Protein AF-A0A0B6YR52-F1 (afdb_monomer_lite)

Structure (mmCIF, N/CA/C/O backbone):
data_AF-A0A0B6YR52-F1
#
_entry.id   AF-A0A0B6YR52-F1
#
loop_
_atom_site.group_PDB
_atom_site.id
_atom_site.type_symbol
_atom_site.label_atom_id
_atom_site.label_alt_id
_atom_site.label_comp_id
_atom_site.label_asym_id
_atom_site.label_entity_id
_atom_site.label_seq_id
_atom_site.pdbx_PDB_ins_code
_atom_site.Cartn_x
_atom_site.Cartn_y
_atom_site.Cartn_z
_atom_site.occupancy
_atom_site.B_iso_or_equiv
_atom_site.auth_seq_id
_atom_site.auth_comp_id
_atom_site.auth_asym_id
_atom_site.auth_atom_id
_atom_site.pdbx_PDB_model_num
ATOM 1 N N . VAL A 1 1 ? 1.053 -2.278 5.710 1.00 88.69 1 VAL A N 1
ATOM 2 C CA . VAL A 1 1 ? 2.009 -1.742 4.708 1.00 88.69 1 VAL A CA 1
ATOM 3 C C . VAL A 1 1 ? 1.841 -2.545 3.434 1.00 88.69 1 VAL A C 1
ATOM 5 O O . VAL A 1 1 ? 1.752 -3.761 3.545 1.00 88.69 1 VAL A O 1
ATOM 8 N N . VAL A 1 2 ? 1.776 -1.899 2.269 1.00 92.06 2 VAL A N 1
ATOM 9 C CA . VAL A 1 2 ? 1.611 -2.570 0.968 1.00 92.06 2 VAL A CA 1
ATOM 10 C C . VAL A 1 2 ? 2.738 -2.129 0.039 1.00 92.06 2 VAL A C 1
ATOM 12 O O . VAL A 1 2 ? 2.942 -0.933 -0.156 1.00 92.06 2 VAL A O 1
ATOM 15 N N . LEU A 1 3 ? 3.495 -3.086 -0.500 1.00 91.75 3 LEU A N 1
ATOM 16 C CA . LEU A 1 3 ? 4.607 -2.812 -1.412 1.00 91.75 3 LEU A CA 1
ATOM 17 C C . LEU A 1 3 ? 4.105 -2.773 -2.859 1.00 91.75 3 LEU A C 1
ATOM 19 O O . LEU A 1 3 ? 3.607 -3.764 -3.395 1.00 91.75 3 LEU A O 1
ATOM 23 N N . MET A 1 4 ? 4.276 -1.628 -3.504 1.00 93.75 4 MET A N 1
ATOM 24 C CA . MET A 1 4 ? 3.793 -1.324 -4.842 1.00 93.75 4 MET A CA 1
ATOM 25 C C . MET A 1 4 ? 4.971 -1.301 -5.817 1.00 93.75 4 MET A C 1
ATOM 27 O O . MET A 1 4 ? 5.904 -0.511 -5.701 1.00 93.75 4 MET A O 1
ATOM 31 N N . SER A 1 5 ? 4.911 -2.189 -6.794 1.00 93.69 5 SER A N 1
ATOM 32 C CA . SER A 1 5 ? 5.850 -2.360 -7.898 1.00 93.69 5 SER A CA 1
ATOM 33 C C . SER A 1 5 ? 5.041 -2.665 -9.149 1.00 93.69 5 SER A C 1
ATOM 35 O O . SER A 1 5 ? 3.857 -2.996 -9.049 1.00 93.69 5 SER A O 1
ATOM 37 N N . ARG A 1 6 ? 5.669 -2.649 -10.323 1.00 94.06 6 ARG A N 1
ATOM 38 C CA . ARG A 1 6 ? 5.013 -3.042 -11.575 1.00 94.06 6 ARG A CA 1
ATOM 39 C C . ARG A 1 6 ? 4.311 -4.398 -11.509 1.00 94.06 6 ARG A C 1
ATOM 41 O O . ARG A 1 6 ? 3.266 -4.557 -12.125 1.00 94.06 6 ARG A O 1
ATOM 48 N N . HIS A 1 7 ? 4.870 -5.352 -10.768 1.00 93.38 7 HIS A N 1
ATOM 49 C CA . HIS A 1 7 ? 4.284 -6.683 -10.628 1.00 93.38 7 HIS A CA 1
ATOM 50 C C . HIS A 1 7 ? 3.111 -6.679 -9.643 1.00 93.38 7 HIS A C 1
ATOM 52 O O . HIS A 1 7 ? 2.048 -7.202 -9.958 1.00 93.38 7 HIS A O 1
ATOM 58 N N . SER A 1 8 ? 3.272 -6.054 -8.472 1.00 94.56 8 SER A N 1
ATOM 59 C CA . SER A 1 8 ? 2.238 -6.089 -7.430 1.00 94.56 8 SER A CA 1
ATOM 60 C C . SER A 1 8 ? 1.006 -5.250 -7.766 1.00 94.56 8 SER A C 1
ATOM 62 O O . SER A 1 8 ? -0.093 -5.619 -7.375 1.00 94.56 8 SER A O 1
ATOM 64 N N . VAL A 1 9 ? 1.140 -4.169 -8.543 1.00 94.19 9 VAL A N 1
ATOM 65 C CA . VAL A 1 9 ? -0.014 -3.351 -8.979 1.00 94.19 9 VAL A CA 1
ATOM 66 C C . VAL A 1 9 ? -0.914 -4.061 -9.998 1.00 94.19 9 VAL A C 1
ATOM 68 O O . VAL A 1 9 ? -2.006 -3.574 -10.276 1.00 94.19 9 VAL A O 1
ATOM 71 N N . GLN A 1 10 ? -0.444 -5.171 -10.571 1.00 92.69 10 GLN A N 1
ATOM 72 C CA . GLN A 1 10 ? -1.182 -6.023 -11.509 1.00 92.69 10 GLN A CA 1
ATOM 73 C C . GLN A 1 10 ? -1.603 -7.354 -10.867 1.00 92.69 10 GLN A C 1
ATOM 75 O O . GLN A 1 10 ? -2.239 -8.183 -11.516 1.00 92.69 10 GLN A O 1
ATOM 80 N N . ASP A 1 11 ? -1.227 -7.585 -9.606 1.00 94.12 11 ASP A N 1
ATOM 81 C CA . ASP A 1 11 ? -1.558 -8.801 -8.880 1.00 94.12 11 ASP A CA 1
ATOM 82 C C . ASP A 1 11 ? -2.944 -8.669 -8.240 1.00 94.12 11 ASP A C 1
ATOM 84 O O . ASP A 1 11 ? -3.200 -7.795 -7.407 1.00 94.12 11 ASP A O 1
ATOM 88 N N . LYS A 1 12 ? -3.843 -9.584 -8.606 1.00 92.88 12 LYS A N 1
A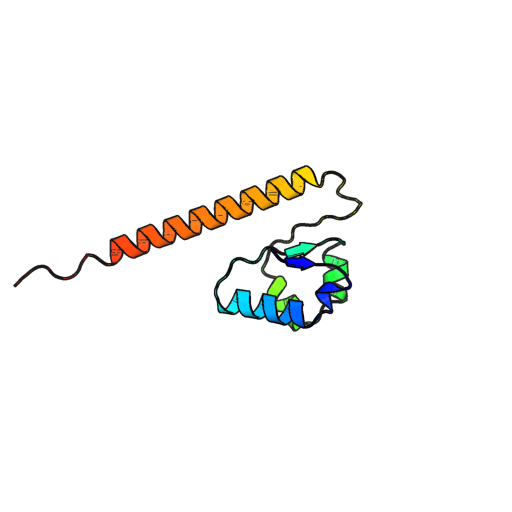TOM 89 C CA . LYS A 1 12 ? -5.196 -9.636 -8.054 1.00 92.88 12 LYS A CA 1
ATOM 90 C C . LYS A 1 12 ? -5.194 -9.810 -6.533 1.00 92.88 12 LYS A C 1
ATOM 92 O O . LYS A 1 12 ? -6.036 -9.218 -5.867 1.00 92.88 12 LYS A O 1
ATOM 97 N N . HIS A 1 13 ? -4.248 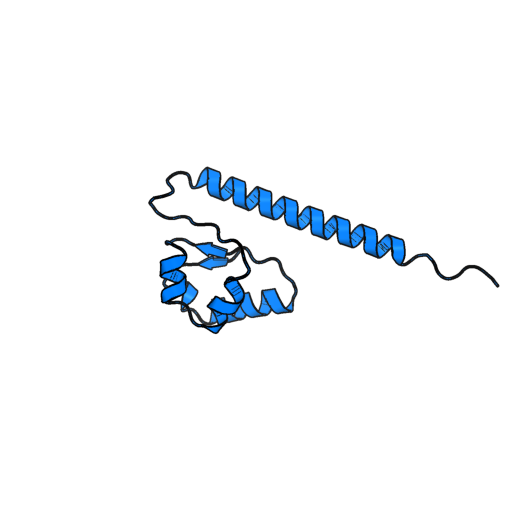-10.568 -5.978 1.00 92.94 13 HIS A N 1
ATOM 98 C CA . HIS A 1 13 ? -4.168 -10.765 -4.532 1.00 92.94 13 HIS A CA 1
ATOM 99 C C . HIS A 1 13 ? -3.900 -9.454 -3.791 1.00 92.94 13 HIS A C 1
ATOM 101 O O . HIS A 1 13 ? -4.453 -9.230 -2.720 1.00 92.94 13 HIS A O 1
ATOM 107 N N . VAL A 1 14 ? -3.102 -8.558 -4.376 1.00 93.88 14 VAL A N 1
ATOM 108 C CA . VAL A 1 14 ? -2.828 -7.240 -3.790 1.00 93.88 14 VAL A CA 1
ATOM 109 C C . VAL A 1 14 ? -4.085 -6.377 -3.796 1.00 93.88 14 VAL A C 1
ATOM 111 O O . VAL A 1 14 ? -4.362 -5.705 -2.806 1.00 93.88 14 VAL A O 1
ATOM 114 N N . ASN A 1 15 ? -4.869 -6.427 -4.875 1.00 92.56 15 ASN A N 1
ATOM 115 C CA . ASN A 1 15 ? -6.152 -5.731 -4.946 1.00 92.56 15 ASN A CA 1
ATOM 116 C C . ASN A 1 15 ? -7.139 -6.245 -3.883 1.00 92.56 15 ASN A C 1
ATOM 118 O O . ASN A 1 15 ? -7.729 -5.454 -3.151 1.00 92.56 15 ASN A O 1
ATOM 122 N N . ASP A 1 16 ? -7.259 -7.567 -3.740 1.00 94.00 16 ASP A N 1
ATOM 123 C CA . ASP A 1 16 ? -8.142 -8.179 -2.744 1.00 94.00 16 ASP A CA 1
ATOM 124 C C . ASP A 1 16 ? -7.728 -7.782 -1.310 1.00 94.00 16 ASP A C 1
ATOM 126 O O . ASP A 1 16 ? -8.573 -7.355 -0.526 1.00 94.00 16 ASP A O 1
ATOM 130 N N . GLU A 1 17 ? -6.435 -7.826 -0.973 1.00 93.81 17 GLU A N 1
ATOM 131 C CA . GLU A 1 17 ? -5.927 -7.424 0.352 1.00 93.81 17 GLU A CA 1
ATOM 132 C C . GLU A 1 17 ? -6.149 -5.931 0.650 1.00 93.81 17 GLU A C 1
ATOM 134 O O . GLU A 1 17 ? -6.552 -5.570 1.759 1.00 93.81 17 GLU A O 1
ATOM 139 N N . VAL A 1 18 ? -5.931 -5.047 -0.332 1.00 94.06 18 VAL A N 1
ATOM 140 C CA . VAL A 1 18 ? -6.206 -3.606 -0.178 1.00 94.06 18 VAL A CA 1
ATOM 141 C C . VAL A 1 18 ? -7.701 -3.363 0.021 1.00 94.06 18 VAL A C 1
ATOM 143 O O . VAL A 1 18 ? -8.084 -2.603 0.911 1.00 94.06 18 VAL A O 1
ATOM 146 N N . CYS A 1 19 ? -8.546 -4.049 -0.748 1.00 92.94 19 CYS A N 1
ATOM 147 C CA . CYS A 1 19 ? -9.996 -3.991 -0.608 1.00 92.94 19 CYS A CA 1
ATOM 148 C C . CYS A 1 19 ? -10.449 -4.439 0.790 1.00 92.94 19 CYS A C 1
ATOM 150 O O . CYS A 1 19 ? -11.217 -3.736 1.452 1.00 92.94 19 CYS A O 1
ATOM 152 N N . LEU A 1 20 ? -9.932 -5.573 1.279 1.00 94.00 20 LEU A N 1
ATOM 153 C CA . LEU A 1 20 ? -10.228 -6.063 2.625 1.00 94.00 20 LEU A CA 1
ATOM 154 C C . LEU A 1 20 ? -9.811 -5.046 3.689 1.00 94.00 20 LEU A C 1
ATOM 156 O O . LEU A 1 20 ? -10.616 -4.732 4.563 1.00 94.00 20 LEU A O 1
ATOM 160 N N . ALA A 1 21 ? -8.599 -4.495 3.589 1.00 92.75 21 ALA A N 1
ATOM 161 C CA . ALA A 1 21 ? -8.101 -3.513 4.545 1.00 92.75 21 ALA A CA 1
ATOM 162 C C . ALA A 1 21 ? -8.981 -2.253 4.603 1.00 92.75 21 ALA A C 1
ATOM 164 O O . ALA A 1 21 ? -9.207 -1.719 5.688 1.00 92.75 21 ALA A O 1
ATOM 165 N N . GLN A 1 22 ? -9.530 -1.800 3.472 1.00 89.94 22 GLN A N 1
ATOM 166 C CA . GLN A 1 22 ? -10.483 -0.688 3.459 1.00 89.94 22 GLN A CA 1
ATOM 167 C C . GLN A 1 22 ? -11.801 -1.037 4.151 1.00 89.94 22 GLN A C 1
ATOM 169 O O . GLN A 1 22 ? -12.298 -0.249 4.954 1.00 89.94 22 GLN A O 1
ATOM 174 N N . LEU A 1 23 ? -12.358 -2.218 3.867 1.00 91.25 23 LEU A N 1
ATOM 175 C CA . LEU A 1 23 ? -13.613 -2.676 4.471 1.00 91.25 23 LEU A CA 1
ATOM 176 C C . LEU A 1 23 ? -13.501 -2.867 5.987 1.00 91.25 23 LEU A C 1
ATOM 178 O O . LEU A 1 23 ? -14.487 -2.698 6.700 1.00 91.25 23 LEU A O 1
ATOM 182 N N . THR A 1 24 ? -12.314 -3.213 6.484 1.00 92.31 24 THR A N 1
ATOM 183 C CA . THR A 1 24 ? -12.041 -3.397 7.915 1.00 92.31 24 THR A CA 1
ATOM 184 C C . THR A 1 24 ? -11.466 -2.152 8.588 1.00 92.31 24 THR A C 1
ATOM 186 O O . THR A 1 24 ? -10.926 -2.268 9.690 1.00 92.31 24 THR A O 1
ATOM 189 N N . GLU A 1 25 ? -11.530 -0.983 7.938 1.00 87.00 25 GLU A N 1
ATOM 190 C CA . GLU A 1 25 ? -10.988 0.294 8.440 1.00 87.00 25 GLU A CA 1
ATOM 191 C C . GLU A 1 25 ? -9.530 0.174 8.927 1.00 87.00 25 GLU A C 1
ATOM 193 O O . GLU A 1 25 ? -9.090 0.803 9.892 1.00 87.00 25 GLU A O 1
ATOM 198 N N . THR A 1 26 ? -8.763 -0.698 8.278 1.00 89.88 26 THR A N 1
ATOM 199 C CA . THR A 1 26 ? -7.365 -0.955 8.603 1.00 89.88 26 THR A CA 1
ATOM 200 C C . THR A 1 26 ? -6.486 0.084 7.925 1.00 89.88 26 THR A C 1
ATOM 202 O O . THR A 1 26 ? -6.678 0.417 6.758 1.00 89.88 26 THR A O 1
ATOM 205 N N . LEU A 1 27 ? -5.496 0.603 8.655 1.0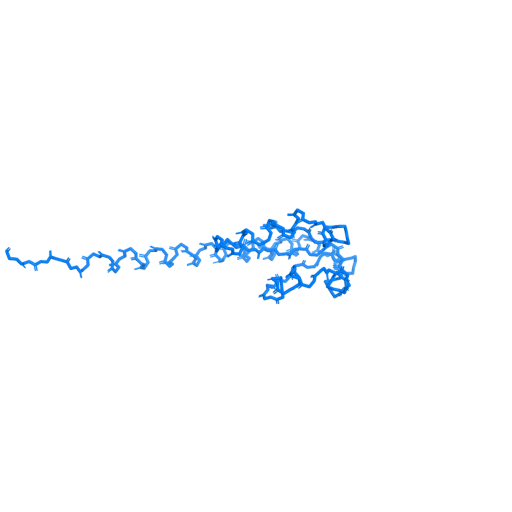0 89.81 27 LEU A N 1
ATOM 206 C CA . LEU A 1 27 ? -4.564 1.590 8.116 1.00 89.81 27 LEU A CA 1
ATOM 207 C C . LEU A 1 27 ? -3.751 0.995 6.956 1.00 89.81 27 LEU A C 1
ATOM 209 O O . LEU A 1 27 ? -3.118 -0.058 7.090 1.00 89.81 27 LEU A O 1
ATOM 213 N N . ILE A 1 28 ? -3.730 1.704 5.827 1.00 92.38 28 ILE A N 1
ATOM 214 C CA . ILE A 1 28 ? -3.001 1.313 4.618 1.00 92.38 28 ILE A CA 1
ATOM 215 C C . ILE A 1 28 ? -1.866 2.304 4.391 1.00 92.38 28 ILE A C 1
ATOM 217 O O . ILE A 1 28 ? -2.073 3.512 4.353 1.00 92.38 28 ILE A O 1
ATOM 221 N N . TYR A 1 29 ? -0.666 1.765 4.195 1.00 93.38 29 TYR A N 1
ATOM 222 C CA . TYR A 1 29 ? 0.541 2.535 3.901 1.00 93.38 29 TYR A CA 1
ATOM 223 C C . TYR A 1 29 ? 1.152 1.997 2.607 1.00 93.38 29 TYR A C 1
ATOM 225 O O . TYR A 1 29 ? 1.857 0.978 2.661 1.00 93.38 29 TYR A O 1
ATOM 233 N N . PRO A 1 30 ? 0.829 2.598 1.450 1.00 92.62 30 PRO A N 1
ATOM 234 C CA . PRO A 1 30 ? 1.388 2.193 0.173 1.00 92.62 30 PRO A CA 1
ATOM 235 C C . PRO A 1 30 ? 2.822 2.709 0.025 1.00 92.62 30 PRO A C 1
ATOM 237 O O . PRO A 1 30 ? 3.121 3.886 0.245 1.00 92.62 30 PRO A O 1
ATOM 240 N N . ILE A 1 31 ? 3.714 1.807 -0.365 1.00 92.19 31 ILE A N 1
ATOM 241 C CA . ILE A 1 31 ? 5.127 2.087 -0.597 1.00 92.19 31 ILE A CA 1
ATOM 242 C C . ILE A 1 31 ? 5.446 1.770 -2.050 1.00 92.19 31 ILE A C 1
ATOM 244 O O . ILE A 1 31 ? 5.407 0.608 -2.439 1.00 92.19 31 ILE A O 1
ATOM 248 N N . ALA A 1 32 ? 5.797 2.772 -2.845 1.00 91.94 32 ALA A N 1
ATOM 249 C CA . ALA A 1 32 ? 6.250 2.574 -4.212 1.00 91.94 32 ALA A CA 1
ATOM 250 C C . ALA A 1 32 ? 7.741 2.219 -4.252 1.00 91.94 32 ALA A C 1
ATOM 252 O O . ALA A 1 32 ? 8.557 2.920 -3.658 1.00 91.94 32 ALA A O 1
ATOM 253 N N . LEU A 1 33 ? 8.094 1.169 -4.990 1.00 89.50 33 LEU A N 1
ATOM 254 C CA . LEU A 1 33 ? 9.480 0.823 -5.347 1.00 89.50 33 LEU A CA 1
ATOM 255 C C . LEU A 1 33 ? 9.916 1.448 -6.687 1.00 89.50 33 LEU A C 1
ATOM 257 O O . LEU A 1 33 ? 11.039 1.273 -7.145 1.00 89.50 33 LEU A O 1
ATOM 261 N N . GLU A 1 34 ? 8.990 2.150 -7.334 1.00 89.88 34 GLU A N 1
ATOM 262 C CA . GLU A 1 34 ? 9.133 2.879 -8.592 1.00 89.88 34 GLU A CA 1
ATOM 263 C C . GLU A 1 34 ? 8.438 4.242 -8.413 1.00 89.88 34 GLU A C 1
ATOM 265 O O . GLU A 1 34 ? 7.773 4.469 -7.401 1.00 89.88 34 GLU A O 1
ATOM 270 N N . LYS A 1 35 ? 8.537 5.162 -9.379 1.00 88.81 35 LYS A N 1
ATOM 271 C CA . LYS A 1 35 ? 7.770 6.419 -9.312 1.00 88.81 35 LYS A CA 1
ATOM 272 C C . LYS A 1 35 ? 6.274 6.104 -9.252 1.00 88.81 35 LYS A C 1
ATOM 274 O O . LYS A 1 35 ? 5.752 5.400 -10.121 1.00 88.81 35 LYS A O 1
ATOM 279 N N . SER A 1 36 ? 5.570 6.646 -8.257 1.00 89.56 36 SER A N 1
ATOM 280 C CA . SER A 1 36 ? 4.145 6.338 -8.035 1.00 89.56 36 SER A CA 1
ATOM 281 C C . SER A 1 36 ? 3.288 6.641 -9.269 1.00 89.56 36 SER A C 1
ATOM 283 O O . SER A 1 36 ? 2.408 5.862 -9.623 1.00 89.56 36 SER A O 1
ATOM 285 N N . VAL A 1 37 ? 3.601 7.720 -9.994 1.00 89.19 37 VAL A N 1
ATOM 286 C CA . VAL A 1 37 ? 2.935 8.111 -11.248 1.00 89.19 37 VAL A CA 1
ATOM 287 C C . VAL A 1 37 ? 3.011 7.016 -12.314 1.00 89.19 37 VAL A C 1
ATOM 289 O O . VAL A 1 37 ? 2.034 6.791 -13.032 1.00 89.19 37 VAL A O 1
ATOM 292 N N . ASP A 1 38 ? 4.142 6.323 -12.422 1.00 91.88 38 ASP A N 1
ATOM 293 C CA . ASP A 1 38 ? 4.316 5.258 -13.408 1.00 91.88 38 ASP A CA 1
ATOM 294 C C . ASP A 1 38 ? 3.539 4.005 -13.008 1.00 91.88 38 ASP A C 1
ATOM 296 O O . ASP A 1 38 ? 2.888 3.393 -13.857 1.00 91.88 38 ASP A O 1
ATOM 300 N N . LEU A 1 39 ? 3.513 3.685 -11.711 1.00 92.81 39 LEU A N 1
ATOM 301 C CA . LEU A 1 39 ? 2.693 2.605 -11.161 1.00 92.81 39 LEU A CA 1
ATOM 302 C C . LEU A 1 39 ? 1.198 2.875 -11.346 1.00 92.81 39 LEU A C 1
ATOM 304 O O . LEU A 1 39 ? 0.462 2.003 -11.801 1.00 92.81 39 LEU A O 1
ATOM 308 N N . LEU A 1 40 ? 0.745 4.101 -11.079 1.00 91.12 40 LEU A N 1
ATOM 309 C CA . LEU A 1 40 ? -0.644 4.499 -11.285 1.00 91.12 40 LEU A CA 1
ATOM 310 C C . LEU A 1 40 ? -1.061 4.303 -12.747 1.00 91.12 40 LEU A C 1
ATOM 312 O O . LEU A 1 40 ? -2.181 3.885 -13.007 1.00 91.12 40 LEU A O 1
ATOM 316 N N . ARG A 1 41 ? -0.199 4.548 -13.736 1.00 92.0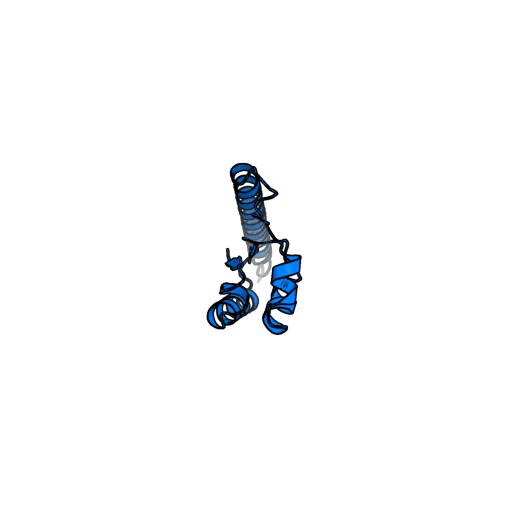6 41 ARG A N 1
ATOM 317 C CA . ARG A 1 41 ? -0.570 4.379 -15.156 1.00 92.06 41 ARG A CA 1
ATOM 318 C C . ARG A 1 41 ? -0.892 2.939 -15.552 1.00 92.06 41 ARG A C 1
ATOM 320 O O . ARG A 1 41 ? -1.700 2.751 -16.455 1.00 92.06 41 ARG A O 1
ATOM 327 N N . ILE A 1 42 ? -0.273 1.961 -14.901 1.00 93.69 42 ILE A N 1
ATOM 328 C CA . ILE A 1 42 ? -0.399 0.532 -15.235 1.00 93.69 42 ILE A CA 1
ATOM 329 C C . ILE A 1 42 ? -1.319 -0.243 -14.286 1.00 93.69 42 ILE A C 1
ATOM 331 O O . ILE A 1 42 ? -1.594 -1.413 -14.531 1.00 93.69 42 ILE A O 1
ATOM 335 N N . MET A 1 43 ? -1.746 0.397 -13.200 1.00 93.69 43 MET A N 1
ATOM 336 C CA . MET A 1 43 ? -2.615 -0.172 -12.181 1.00 93.69 43 MET A CA 1
ATOM 337 C C . MET A 1 43 ? -4.068 -0.230 -12.654 1.00 93.69 43 MET A C 1
ATOM 339 O O . MET A 1 43 ? -4.558 0.715 -13.288 1.00 93.69 43 MET A O 1
ATOM 343 N N . ASP A 1 44 ? -4.760 -1.301 -12.269 1.00 91.62 44 ASP A N 1
ATOM 344 C CA . ASP A 1 44 ? -6.201 -1.430 -12.461 1.00 91.62 44 ASP A CA 1
ATOM 345 C C . ASP A 1 44 ? -6.970 -0.286 -11.790 1.00 91.62 44 ASP A C 1
ATOM 347 O O . ASP A 1 44 ? -6.565 0.269 -10.764 1.00 91.62 44 ASP A O 1
ATOM 351 N N . ILE A 1 45 ? -8.101 0.087 -12.396 1.00 91.19 45 ILE A N 1
ATOM 352 C CA . ILE A 1 45 ? -8.883 1.247 -11.958 1.00 91.19 45 ILE A CA 1
ATOM 353 C C . ILE A 1 45 ? -9.392 1.098 -10.522 1.00 91.19 45 ILE A C 1
ATOM 355 O O . ILE A 1 45 ? -9.377 2.079 -9.782 1.00 91.19 45 ILE A O 1
ATOM 359 N N . ASP A 1 46 ? -9.769 -0.116 -10.119 1.00 91.00 46 ASP A N 1
ATOM 360 C CA . ASP A 1 46 ? -10.283 -0.398 -8.779 1.00 91.00 46 ASP A CA 1
ATOM 361 C C . ASP A 1 46 ? -9.208 -0.099 -7.732 1.00 91.00 46 ASP A C 1
ATOM 363 O O . ASP A 1 46 ? -9.376 0.799 -6.907 1.00 91.00 46 ASP A O 1
ATOM 367 N N . LEU A 1 47 ? -8.047 -0.747 -7.852 1.00 92.25 47 LEU A N 1
ATOM 368 C CA . LEU A 1 47 ? -6.911 -0.540 -6.955 1.00 92.25 47 LEU A CA 1
ATOM 369 C C . LEU A 1 47 ? -6.435 0.924 -6.957 1.00 92.25 47 LEU A C 1
ATOM 371 O O . LEU A 1 47 ? -6.087 1.478 -5.913 1.00 92.25 47 LEU A O 1
ATOM 375 N N . LYS A 1 48 ? -6.475 1.594 -8.115 1.00 92.81 48 LYS A N 1
ATOM 376 C CA . LYS A 1 48 ? -6.131 3.018 -8.232 1.00 92.81 48 LYS A CA 1
ATOM 377 C C . LYS A 1 48 ? -7.067 3.903 -7.424 1.00 92.81 48 LYS A C 1
ATOM 379 O O . LYS A 1 48 ? -6.591 4.789 -6.714 1.00 92.81 48 LYS A O 1
ATOM 384 N N . LEU A 1 49 ? -8.378 3.709 -7.553 1.00 90.94 49 LEU A N 1
ATOM 385 C CA . LEU A 1 49 ? -9.369 4.487 -6.810 1.00 90.94 49 LEU A CA 1
ATOM 386 C C . LEU A 1 49 ? -9.224 4.259 -5.307 1.00 90.94 49 LEU A C 1
ATOM 388 O O . LEU A 1 49 ? -9.283 5.220 -4.543 1.00 90.94 49 LEU A O 1
ATOM 392 N N . GLN A 1 50 ? -8.956 3.017 -4.904 1.00 90.62 50 GLN A N 1
ATOM 393 C CA . GLN A 1 50 ? -8.713 2.674 -3.509 1.00 90.62 50 GLN A CA 1
ATOM 394 C C . GLN A 1 50 ? -7.472 3.385 -2.962 1.00 90.62 50 GLN A C 1
ATOM 396 O O . GLN A 1 50 ? -7.530 3.974 -1.889 1.00 90.62 50 GLN A O 1
ATOM 401 N N . LEU A 1 51 ? -6.358 3.390 -3.699 1.00 90.94 51 LEU A N 1
ATOM 402 C CA . LEU A 1 51 ? -5.089 3.933 -3.205 1.00 90.94 51 LEU A CA 1
ATOM 403 C C . LEU A 1 51 ? -4.895 5.445 -3.424 1.00 90.94 51 LEU A C 1
ATOM 405 O O . LEU A 1 51 ? -3.963 6.020 -2.862 1.00 90.94 51 LEU A O 1
ATOM 409 N N . THR A 1 52 ? -5.749 6.102 -4.216 1.00 87.06 52 THR A N 1
ATOM 410 C CA . THR A 1 52 ? -5.636 7.542 -4.541 1.00 87.06 52 THR A CA 1
ATOM 411 C C . THR A 1 52 ? -5.796 8.445 -3.315 1.00 87.06 52 THR A C 1
ATOM 413 O O . THR A 1 52 ? -5.235 9.537 -3.283 1.00 87.06 52 THR A O 1
ATOM 416 N N . SER A 1 53 ? -6.540 8.009 -2.296 1.00 84.19 53 SER A N 1
ATOM 417 C CA . SER A 1 53 ? -6.747 8.785 -1.067 1.00 84.19 53 SER A CA 1
ATOM 418 C C . SER A 1 53 ? -5.585 8.709 -0.074 1.00 84.19 53 SER A C 1
ATOM 420 O O . SER A 1 53 ? -5.605 9.420 0.927 1.00 84.19 53 SER A O 1
ATOM 422 N N . TYR A 1 54 ? -4.599 7.841 -0.307 1.00 88.44 54 TYR A N 1
ATOM 423 C CA . TYR A 1 54 ? -3.509 7.603 0.635 1.00 88.44 54 TYR A CA 1
ATOM 424 C C . TYR A 1 54 ? -2.262 8.393 0.257 1.00 88.44 54 TYR A C 1
ATOM 426 O O . TYR A 1 54 ? -1.998 8.652 -0.915 1.00 88.44 54 TYR A O 1
ATOM 434 N N . GLN A 1 55 ? -1.456 8.739 1.260 1.00 86.94 55 GLN A N 1
ATOM 435 C CA . GLN A 1 55 ? -0.119 9.265 1.028 1.00 86.94 55 GLN A CA 1
ATOM 436 C C . GLN A 1 55 ? 0.841 8.110 0.729 1.00 86.94 55 GLN A C 1
ATOM 438 O O . GLN A 1 55 ? 0.942 7.152 1.496 1.00 86.94 55 GLN A O 1
ATOM 443 N N . TRP A 1 56 ? 1.563 8.217 -0.382 1.00 88.94 56 TRP A N 1
ATOM 444 C CA . TRP A 1 56 ? 2.522 7.208 -0.814 1.00 88.94 56 TRP A CA 1
ATOM 445 C C . TRP A 1 56 ? 3.927 7.532 -0.309 1.00 88.94 56 TRP A C 1
ATOM 447 O O . TRP A 1 56 ? 4.363 8.683 -0.339 1.00 88.94 56 TRP A O 1
ATOM 457 N N . THR A 1 57 ? 4.650 6.502 0.130 1.00 89.19 57 THR A N 1
ATOM 458 C CA . THR A 1 57 ? 6.101 6.587 0.359 1.00 89.19 57 THR A CA 1
ATOM 459 C C . THR A 1 57 ? 6.817 6.071 -0.883 1.00 89.19 57 THR A C 1
ATOM 461 O O . THR A 1 57 ? 6.538 4.958 -1.314 1.00 89.19 57 THR A O 1
ATOM 464 N N . GLU A 1 58 ? 7.724 6.849 -1.473 1.00 87.81 58 GLU A N 1
ATOM 465 C CA . GLU A 1 58 ? 8.404 6.472 -2.721 1.00 87.81 58 GLU A CA 1
ATOM 466 C C . GLU A 1 58 ?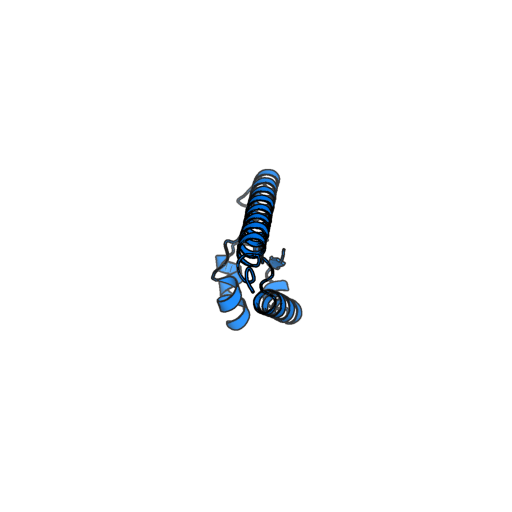 9.893 6.182 -2.506 1.00 87.81 58 GLU A C 1
ATOM 468 O O . GLU A 1 58 ? 10.686 7.085 -2.221 1.00 87.81 58 GLU A O 1
ATOM 473 N N . PHE A 1 59 ? 10.280 4.927 -2.726 1.00 82.19 59 PHE A N 1
ATOM 474 C CA . PHE A 1 59 ? 11.662 4.476 -2.834 1.00 82.19 59 PHE A CA 1
ATOM 475 C C . PHE A 1 59 ? 12.022 4.344 -4.316 1.00 82.19 59 PHE A C 1
ATOM 477 O O . PHE A 1 59 ? 11.992 3.256 -4.880 1.00 82.19 59 PHE A O 1
ATOM 484 N N . SER A 1 60 ? 12.320 5.469 -4.965 1.00 71.06 60 SER A N 1
ATOM 485 C CA . SER A 1 60 ? 12.895 5.469 -6.314 1.00 71.06 60 SER A CA 1
ATOM 486 C C . SER A 1 60 ? 14.414 5.633 -6.244 1.00 71.06 60 SER A C 1
ATOM 488 O O . SER A 1 60 ? 14.934 6.177 -5.271 1.00 71.06 60 SER A O 1
ATOM 490 N N . GLU A 1 61 ? 15.135 5.204 -7.283 1.00 65.69 61 GLU A N 1
ATOM 491 C CA . GLU A 1 61 ? 16.602 5.339 -7.379 1.00 65.69 61 GLU A CA 1
ATOM 492 C C . GLU A 1 61 ? 17.091 6.799 -7.266 1.00 65.69 61 GLU A C 1
ATOM 494 O O . GLU A 1 61 ? 18.239 7.052 -6.909 1.00 65.69 61 GLU A O 1
ATOM 499 N N . GLU A 1 62 ? 16.208 7.771 -7.515 1.00 65.88 62 GLU A N 1
ATOM 500 C CA . GLU A 1 62 ? 16.478 9.206 -7.374 1.00 65.88 62 GLU A CA 1
ATOM 501 C C . GLU A 1 62 ? 16.427 9.677 -5.900 1.00 65.88 62 GLU A C 1
ATOM 503 O O . GLU A 1 62 ? 17.023 10.697 -5.552 1.00 65.88 62 GLU A O 1
ATOM 508 N N . ASN A 1 63 ? 15.787 8.908 -5.009 1.00 60.31 63 ASN A N 1
ATOM 509 C CA . ASN A 1 63 ? 15.678 9.164 -3.569 1.00 60.31 63 ASN A CA 1
ATOM 510 C C . ASN A 1 63 ? 16.701 8.319 -2.790 1.00 60.31 63 ASN A C 1
ATOM 512 O O . ASN A 1 63 ? 16.369 7.342 -2.124 1.00 60.31 63 ASN A O 1
ATOM 516 N N . ILE A 1 64 ? 17.970 8.728 -2.852 1.00 57.84 64 ILE A N 1
ATOM 517 C CA . ILE A 1 64 ? 19.140 7.994 -2.327 1.00 57.84 64 ILE A CA 1
ATOM 518 C C . ILE A 1 64 ? 19.096 7.725 -0.802 1.00 57.84 64 ILE A C 1
ATOM 520 O O . ILE A 1 64 ? 19.845 6.883 -0.309 1.00 57.84 64 ILE A O 1
ATOM 524 N N . ASN A 1 65 ? 18.214 8.371 -0.029 1.00 79.38 65 ASN A N 1
ATOM 525 C CA . ASN A 1 65 ? 18.138 8.175 1.424 1.00 79.38 65 ASN A CA 1
ATOM 526 C C . ASN A 1 65 ? 16.934 7.316 1.854 1.00 79.38 65 ASN A C 1
ATOM 528 O O . ASN A 1 65 ? 15.954 7.808 2.418 1.00 79.38 65 ASN A O 1
ATOM 532 N N . ILE A 1 66 ? 17.035 6.011 1.593 1.00 79.75 66 ILE A N 1
ATOM 533 C CA . ILE A 1 66 ? 16.048 5.000 2.009 1.00 79.75 66 ILE A CA 1
ATOM 534 C C . ILE A 1 66 ? 15.832 5.033 3.529 1.00 79.75 66 ILE A C 1
ATOM 536 O O . ILE A 1 66 ? 14.695 4.949 3.988 1.00 79.75 66 ILE A O 1
ATOM 540 N N . GLU A 1 67 ? 16.900 5.209 4.313 1.00 83.88 67 GLU A N 1
ATOM 541 C CA . GLU A 1 67 ? 16.838 5.259 5.779 1.00 83.88 67 GLU A CA 1
ATOM 542 C C . GLU A 1 67 ? 15.935 6.397 6.270 1.00 83.88 67 GLU A C 1
ATOM 544 O O . GLU A 1 67 ? 15.092 6.192 7.144 1.00 83.88 67 GLU A O 1
ATOM 549 N N . PHE A 1 68 ? 16.048 7.582 5.663 1.00 83.38 68 PHE A N 1
ATOM 550 C CA . PHE A 1 68 ? 15.190 8.721 5.977 1.00 83.38 68 PHE A CA 1
ATOM 551 C C . PHE A 1 68 ? 13.721 8.447 5.639 1.00 83.38 68 PHE A C 1
ATOM 553 O O . PHE A 1 68 ? 12.841 8.714 6.455 1.00 83.38 68 PHE A O 1
ATOM 560 N N . ALA A 1 69 ? 13.437 7.885 4.463 1.00 81.38 69 ALA A N 1
ATOM 561 C CA . ALA A 1 69 ? 12.064 7.585 4.066 1.00 81.38 69 ALA A CA 1
ATOM 562 C C . ALA A 1 69 ? 11.433 6.471 4.931 1.00 81.38 69 ALA A C 1
ATOM 564 O O . ALA A 1 69 ? 10.258 6.572 5.285 1.00 81.38 69 ALA A O 1
ATOM 565 N N . ILE A 1 70 ? 12.214 5.479 5.379 1.00 85.81 70 ILE A N 1
ATOM 566 C CA . ILE A 1 70 ? 11.771 4.507 6.393 1.00 85.81 70 ILE A CA 1
ATOM 567 C C . ILE A 1 70 ? 11.481 5.208 7.726 1.00 85.81 70 ILE A C 1
ATOM 569 O O . ILE A 1 70 ? 10.446 4.944 8.334 1.00 85.81 70 ILE A O 1
ATOM 573 N N . ALA A 1 71 ? 12.348 6.116 8.182 1.00 87.94 71 ALA A N 1
ATOM 574 C CA . ALA A 1 71 ? 12.135 6.842 9.434 1.00 87.94 71 ALA A CA 1
ATOM 575 C C . ALA A 1 71 ? 10.850 7.690 9.403 1.00 87.94 71 ALA A C 1
ATOM 577 O O . ALA A 1 71 ? 10.095 7.697 10.376 1.00 87.94 71 ALA A O 1
ATOM 578 N N . VAL A 1 72 ? 10.567 8.357 8.278 1.00 85.81 72 VAL A N 1
ATOM 579 C CA . VAL A 1 72 ? 9.316 9.107 8.074 1.00 85.81 72 VAL A CA 1
ATOM 580 C C . VAL A 1 72 ? 8.105 8.174 8.103 1.00 85.81 72 VAL A C 1
ATOM 582 O O . VAL A 1 72 ? 7.143 8.465 8.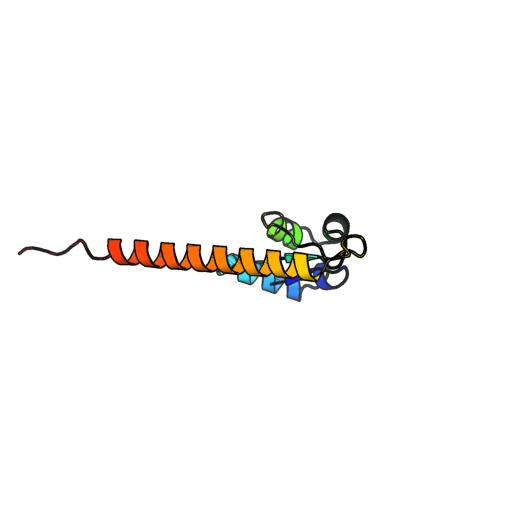809 1.00 85.81 72 VAL A O 1
ATOM 585 N N . LEU A 1 73 ? 8.161 7.037 7.402 1.00 88.25 73 LEU A N 1
ATOM 586 C CA . LEU A 1 73 ? 7.088 6.042 7.423 1.00 88.25 73 LEU A CA 1
ATOM 587 C C . LEU A 1 73 ? 6.808 5.548 8.848 1.00 88.25 73 LEU A C 1
ATOM 589 O O . LEU A 1 73 ? 5.657 5.526 9.272 1.00 88.25 73 LEU A O 1
ATOM 593 N N . VAL A 1 74 ? 7.850 5.171 9.594 1.00 91.25 74 VAL A N 1
ATOM 594 C CA . VAL A 1 74 ? 7.715 4.693 10.978 1.00 91.25 74 VAL A CA 1
ATOM 595 C C . VAL A 1 74 ? 7.088 5.765 11.865 1.00 91.25 74 VAL A C 1
ATOM 597 O O . VAL A 1 74 ? 6.190 5.450 12.643 1.00 91.25 74 VAL A O 1
ATOM 600 N N . ARG A 1 75 ? 7.510 7.029 11.729 1.00 90.38 75 ARG A N 1
ATOM 601 C CA . ARG A 1 75 ? 6.921 8.140 12.486 1.00 90.38 75 ARG A CA 1
ATOM 602 C C . ARG A 1 75 ? 5.429 8.294 12.190 1.00 90.38 75 ARG A C 1
ATOM 604 O O . ARG A 1 75 ? 4.646 8.335 13.130 1.00 90.38 75 ARG A O 1
ATOM 611 N N . ASN A 1 76 ? 5.040 8.309 10.915 1.00 88.06 76 ASN A N 1
ATOM 612 C CA . ASN A 1 76 ? 3.634 8.440 10.522 1.00 88.06 76 ASN A CA 1
ATOM 613 C C . ASN A 1 76 ? 2.788 7.277 11.071 1.00 88.06 76 ASN A C 1
ATOM 615 O O . ASN A 1 76 ? 1.708 7.495 11.607 1.00 88.06 76 ASN A O 1
ATOM 619 N N . VAL A 1 77 ? 3.314 6.045 11.015 1.00 90.38 77 VAL A N 1
ATOM 620 C CA . VAL A 1 77 ? 2.637 4.868 11.582 1.00 90.38 77 VAL A CA 1
ATOM 621 C C . VAL A 1 77 ? 2.414 5.018 13.089 1.00 90.38 77 VAL A C 1
ATOM 623 O O . VAL A 1 77 ? 1.347 4.665 13.585 1.00 90.38 77 VAL A O 1
ATOM 626 N N . ILE A 1 78 ? 3.402 5.530 13.828 1.00 91.94 78 ILE A N 1
ATOM 627 C CA . ILE A 1 78 ? 3.275 5.765 15.273 1.00 91.94 78 ILE A CA 1
ATOM 628 C C . ILE A 1 78 ? 2.211 6.834 15.556 1.00 91.94 78 ILE A C 1
ATOM 630 O O . ILE A 1 78 ? 1.329 6.594 16.378 1.00 91.94 78 ILE A O 1
ATOM 634 N N . GLU A 1 79 ? 2.253 7.968 14.853 1.00 90.19 79 GLU A N 1
ATOM 635 C CA . GLU A 1 79 ? 1.302 9.079 15.025 1.00 90.19 79 GLU A CA 1
ATOM 636 C C . GLU A 1 79 ? -0.155 8.642 14.769 1.00 90.19 79 GLU A C 1
ATOM 638 O O . GLU A 1 79 ? -1.058 8.961 15.553 1.00 90.19 79 GLU A O 1
ATOM 643 N N . ASP A 1 80 ? -0.391 7.849 13.721 1.00 88.75 80 ASP A N 1
ATOM 644 C CA . ASP A 1 80 ? -1.721 7.323 13.406 1.00 88.75 80 ASP A CA 1
ATOM 645 C C . ASP A 1 80 ? -2.207 6.327 14.476 1.00 88.75 80 ASP A C 1
ATOM 647 O O . ASP A 1 80 ? -3.362 6.380 14.912 1.00 88.75 80 ASP A O 1
ATOM 651 N N . LEU A 1 81 ? -1.326 5.446 14.967 1.00 88.12 81 LEU A N 1
ATOM 652 C CA . LEU A 1 81 ? -1.658 4.497 16.036 1.00 88.12 81 LEU A CA 1
ATOM 653 C C . LEU A 1 81 ? -1.991 5.203 17.362 1.00 88.12 81 LEU A C 1
ATOM 655 O O . LEU A 1 81 ? -2.933 4.807 18.057 1.00 88.12 81 LEU A O 1
ATOM 659 N N . GLU A 1 82 ? -1.253 6.253 17.719 1.00 90.81 82 GLU A N 1
ATOM 660 C CA . GLU A 1 82 ? -1.522 7.073 18.906 1.00 90.81 82 GLU A CA 1
ATOM 661 C C . GLU A 1 82 ? -2.858 7.821 18.793 1.00 90.81 82 GLU A C 1
ATOM 663 O O . GLU A 1 82 ? -3.645 7.854 19.749 1.00 90.81 82 GLU A O 1
ATOM 668 N N . SER A 1 83 ? -3.163 8.348 17.607 1.00 86.25 83 SER A N 1
ATOM 669 C CA . SER A 1 83 ? -4.431 9.024 17.314 1.00 86.25 83 SER A CA 1
ATOM 670 C C . SER A 1 83 ? -5.624 8.070 17.437 1.00 86.25 83 SER A C 1
ATOM 672 O O . SER A 1 83 ? -6.617 8.384 18.102 1.00 86.25 83 SER A O 1
ATOM 674 N N . MET A 1 84 ? -5.512 6.855 16.891 1.00 81.94 84 MET A N 1
ATOM 675 C CA . MET A 1 84 ? -6.543 5.819 17.027 1.00 81.94 84 MET A CA 1
ATOM 676 C C . MET A 1 84 ? -6.755 5.383 18.483 1.00 81.94 84 MET A C 1
ATOM 678 O O . MET A 1 84 ? -7.892 5.154 18.905 1.00 81.94 84 MET A O 1
ATOM 682 N N . ASN A 1 85 ? -5.683 5.266 19.269 1.00 76.06 85 ASN A N 1
ATOM 683 C CA . ASN A 1 85 ? -5.787 4.929 20.690 1.00 76.06 85 ASN A CA 1
ATOM 684 C C . ASN A 1 85 ? -6.469 6.045 21.487 1.00 76.06 85 ASN A C 1
ATOM 686 O O . ASN A 1 85 ? -7.328 5.760 22.321 1.00 76.06 85 ASN A O 1
ATOM 690 N N . SER A 1 86 ? -6.160 7.304 21.183 1.00 71.06 86 SER A N 1
ATOM 691 C CA . SER A 1 86 ? -6.779 8.467 21.826 1.00 71.06 86 SER A CA 1
ATOM 692 C C . SER A 1 86 ? -8.290 8.534 21.556 1.00 71.06 86 SER A C 1
ATOM 694 O O . SER A 1 86 ? -9.080 8.744 22.477 1.00 71.06 86 SER A O 1
ATOM 696 N N . LEU A 1 87 ? -8.723 8.243 20.324 1.00 62.94 87 LEU A N 1
ATOM 697 C CA . LEU A 1 87 ? -10.145 8.149 19.961 1.00 62.94 87 LEU A CA 1
ATOM 698 C C . LEU A 1 87 ? -10.873 7.003 20.691 1.00 62.94 87 LEU A C 1
ATOM 700 O O . LEU A 1 87 ? -12.023 7.157 21.116 1.00 62.94 87 LEU A O 1
ATOM 704 N N . LYS A 1 88 ? -10.203 5.862 20.901 1.00 62.69 88 LYS A N 1
ATOM 705 C CA . LYS A 1 88 ? -10.746 4.742 21.694 1.00 62.69 88 LYS A CA 1
ATOM 706 C C . LYS A 1 88 ? -10.899 5.077 23.181 1.00 62.69 88 LYS A C 1
ATOM 708 O O . LYS A 1 88 ? -11.771 4.510 23.834 1.00 62.69 88 LYS A O 1
ATOM 713 N N . VAL A 1 89 ? -10.069 5.966 23.727 1.00 59.12 89 VAL A N 1
ATOM 714 C CA . VAL A 1 89 ? -10.195 6.430 25.121 1.00 59.12 89 VAL A CA 1
ATOM 715 C C . VAL A 1 89 ? -11.400 7.364 25.265 1.00 59.12 89 VAL A C 1
ATOM 717 O O . VAL A 1 89 ? -12.249 7.128 26.121 1.00 59.12 89 VAL A O 1
ATOM 720 N N . ILE A 1 90 ? -11.555 8.341 24.367 1.00 56.50 90 ILE A N 1
ATOM 721 C CA . ILE A 1 90 ? -12.673 9.306 24.406 1.00 56.50 90 ILE A CA 1
ATOM 722 C C . ILE A 1 90 ? -14.034 8.606 24.250 1.00 56.50 90 ILE A C 1
ATOM 724 O O . ILE A 1 90 ? -14.988 8.903 24.969 1.00 56.50 90 ILE A O 1
ATOM 728 N N . THR A 1 91 ? -14.133 7.632 23.342 1.00 56.81 91 THR A N 1
ATOM 729 C CA . THR A 1 91 ? -15.376 6.868 23.127 1.00 56.81 91 THR A CA 1
ATOM 730 C C . THR A 1 91 ? -15.751 5.969 24.310 1.00 56.81 91 THR A C 1
ATOM 732 O O . THR A 1 91 ? -16.938 5.737 24.538 1.00 56.81 91 THR A O 1
ATOM 735 N N . LYS A 1 92 ? -14.780 5.506 25.110 1.00 50.59 92 LYS A N 1
ATOM 736 C CA . LYS A 1 92 ? -15.053 4.757 26.349 1.00 50.59 92 LYS A CA 1
ATOM 737 C C . LYS A 1 92 ? -15.577 5.652 27.473 1.00 50.59 92 LYS A C 1
ATOM 739 O O . LYS A 1 92 ? -16.500 5.246 28.181 1.00 50.59 92 LYS A O 1
ATOM 744 N N . ASP A 1 93 ? -15.062 6.871 27.602 1.00 51.53 93 ASP A N 1
ATOM 745 C CA . ASP A 1 93 ? -15.482 7.794 28.664 1.00 51.53 93 ASP A CA 1
ATOM 746 C C . ASP A 1 93 ? -16.897 8.357 28.446 1.00 51.53 93 ASP A C 1
ATOM 748 O O . ASP A 1 93 ? -17.615 8.641 29.406 1.00 51.53 93 ASP A O 1
ATOM 752 N N . HIS A 1 94 ? -17.367 8.443 27.200 1.00 51.44 94 HIS A N 1
ATOM 753 C CA . HIS A 1 94 ? -18.748 8.843 26.894 1.00 51.44 94 HIS A CA 1
ATOM 754 C C . HIS A 1 94 ? -19.781 7.707 27.013 1.00 51.44 94 HIS A C 1
ATOM 756 O O . HIS A 1 94 ? -20.981 7.973 26.989 1.00 51.44 94 HIS A O 1
ATOM 762 N N . GLY A 1 95 ? -19.348 6.458 27.221 1.00 47.94 95 GLY A N 1
ATOM 763 C CA . GLY A 1 95 ? -20.231 5.309 27.457 1.00 47.94 95 GLY A CA 1
ATOM 764 C C . GLY A 1 95 ? -20.733 5.152 28.900 1.00 47.94 95 GLY A C 1
ATOM 765 O O . GLY A 1 95 ? -21.505 4.237 29.168 1.00 47.94 95 GLY A O 1
ATOM 766 N N . SER A 1 96 ? -20.314 6.017 29.834 1.00 47.44 96 SER A N 1
ATOM 767 C CA . SER A 1 96 ? -20.559 5.828 31.279 1.00 47.44 96 SER A CA 1
ATOM 768 C C . SER A 1 96 ? -21.538 6.826 31.916 1.00 47.44 96 SER A C 1
ATOM 770 O O . SER A 1 96 ? -21.706 6.822 33.134 1.00 47.44 96 SER A O 1
ATOM 772 N N . ILE A 1 97 ? -22.224 7.669 31.134 1.00 50.69 97 ILE A N 1
ATOM 773 C CA . ILE A 1 97 ? -23.222 8.618 31.664 1.00 50.69 97 ILE A CA 1
ATOM 774 C C . ILE A 1 97 ? -24.612 8.292 31.112 1.00 50.69 97 ILE A C 1
ATOM 776 O O . ILE A 1 97 ? -25.160 9.027 30.303 1.00 50.69 97 ILE A O 1
ATOM 780 N N . SER A 1 98 ? -25.199 7.186 31.564 1.00 42.34 98 SER A N 1
ATOM 781 C CA . SER A 1 98 ? -26.648 7.102 31.786 1.00 42.34 98 SER A CA 1
ATOM 782 C C . SER A 1 98 ? -26.975 5.823 32.547 1.00 42.34 98 SER A C 1
ATOM 784 O O . SER A 1 98 ? -27.134 4.762 31.954 1.00 42.34 98 SER A O 1
ATOM 786 N N . GLN A 1 99 ? -27.016 5.930 33.874 1.00 39.59 99 GLN A N 1
ATOM 787 C CA . GLN A 1 99 ? -28.110 5.432 34.715 1.00 39.59 99 GLN A CA 1
ATOM 788 C C . GLN A 1 99 ? -27.761 5.725 36.178 1.00 39.59 99 GLN A C 1
ATOM 790 O O . GLN A 1 99 ? -27.120 4.950 36.883 1.00 39.59 99 GLN A O 1
ATOM 795 N N . ARG A 1 100 ? -28.185 6.907 36.630 1.00 40.59 100 ARG A N 1
ATOM 796 C CA . ARG A 1 100 ? -28.392 7.218 38.044 1.00 40.59 100 ARG A CA 1
ATOM 797 C C . ARG A 1 100 ? -29.885 7.494 38.217 1.00 40.59 100 ARG A C 1
ATOM 799 O O . ARG A 1 100 ? -30.427 8.252 37.420 1.00 40.59 100 ARG A O 1
ATOM 806 N N . MET A 1 101 ? -30.447 6.965 39.308 1.00 35.53 101 MET A N 1
ATOM 807 C CA . MET A 1 101 ? -31.787 7.235 39.870 1.00 35.53 101 MET A CA 1
ATOM 808 C C . MET A 1 101 ? -32.916 6.511 39.108 1.00 35.53 101 MET A C 1
ATOM 810 O O . MET A 1 101 ? -33.156 6.791 37.942 1.00 35.53 101 MET A O 1
ATOM 814 N N . HIS A 1 102 ? -33.579 5.502 39.678 1.00 37.03 102 HIS A N 1
ATOM 815 C CA . HIS A 1 102 ? -34.350 5.524 40.927 1.00 37.03 102 HIS A CA 1
ATOM 816 C C . HIS A 1 102 ? -34.520 4.130 41.538 1.00 37.03 102 HIS A C 1
ATOM 818 O O . HIS A 1 102 ? -34.612 3.159 40.757 1.00 37.03 102 HIS A O 1
#

pLDDT: mean 82.18, std 15.99, range [35.53, 94.56]

Organism: NCBI:txid1028688

Secondary structure (DSSP, 8-state):
-EEE-TTGGG-HHHHHHHHHHHHTT----EEESS-HHHHHHHS-HHHHHHHTTSPPEE--TT---HHHHHHHHHHHHHHHHHHHHHHHHHHHHGGG------

Radius of gyration: 18.49 Å; chains: 1; bounding box: 54×20×56 Å

Foldseek 3Di:
DQEQDLVLLPDPVNLVVLVVCVVVVHDDAYEYAAPVVVSLVNHDPSSNVSPVPDDYQYNYPVCVCPVVSVVVVVVVVVVVVVVVVVVVVVVVVVVPPDDDDD

Sequence (102 aa):
VVLMSRHSVQDKHVNDEVCLAQLTETLIYPIALEKSVDLLRIMDIDLKLQLTSYQWTEFSEENINIEFAIAVLVRNVIEDLESMNSLKVITKDHGSISQRMH